Protein AF-A0A0S8E8L8-F1 (afdb_monomer)

Secondary structure (DSSP, 8-state):
-HHHHHHHHHHHHHHTT-HHHHHHHHHHHHHHHHHHHHHHH--HHHHHHHHHHHHHHHHHHHHHTS----

Radius of gyration: 13.65 Å; Cα contacts (8 Å, |Δi|>4): 47; chains: 1; bounding box: 35×20×35 Å

Sequence (70 aa):
MDQQKYQVELIKRARCGDKASLEELATLARERLRTYVYRMTQEDSLTQDIVQETLFEMCKALGKLKSNER

Solvent-accessible surface area (backbone atoms only — not comparable to full-atom values): 3836 Å² total; per-residue (Å²): 121,65,68,63,55,50,51,52,50,32,51,54,43,20,22,73,64,36,60,68,36,41,52,51,52,44,54,64,47,46,60,57,42,40,58,54,43,29,72,74,63,77,36,70,68,65,23,52,53,53,41,52,53,53,48,50,52,50,52,51,50,37,58,66,57,36,75,82,79,121

Foldseek 3Di:
DVVVVVLVVLLVCLLQVNVVSLVVVLVVQLVVQLVVQCVVPVDNVVSVVVSVVVSVVVSVVSPVSNDPPD

Mean predicted aligned error: 4.81 Å

pLDDT: mean 88.93, std 13.15, range [36.53, 98.5]

Structure (mmCIF, N/CA/C/O backbone):
data_AF-A0A0S8E8L8-F1
#
_entry.id   AF-A0A0S8E8L8-F1
#
loop_
_atom_site.group_PDB
_atom_site.id
_atom_site.type_symbol
_atom_site.label_atom_id
_atom_site.label_alt_id
_atom_site.label_comp_id
_atom_site.label_asym_id
_atom_site.label_entity_id
_atom_site.label_seq_id
_atom_site.pdbx_PDB_ins_code
_atom_site.Cartn_x
_atom_site.Cartn_y
_atom_site.Cartn_z
_atom_site.occupancy
_atom_site.B_iso_or_equiv
_atom_site.auth_seq_id
_atom_site.auth_comp_id
_atom_site.auth_asym_id
_atom_si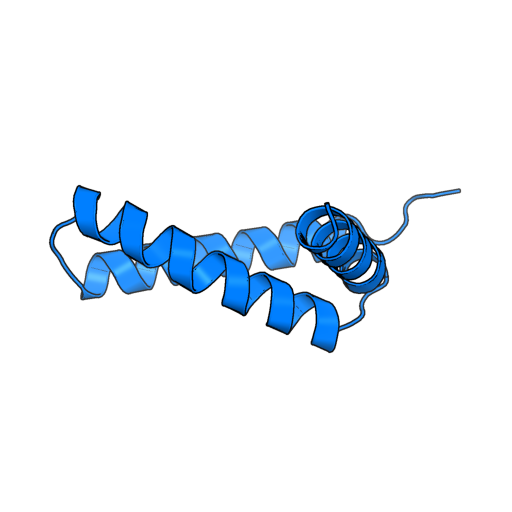te.auth_atom_id
_atom_site.pdbx_PDB_model_num
ATOM 1 N N . MET A 1 1 ? -10.208 -0.548 -21.497 1.00 54.69 1 MET A N 1
ATOM 2 C CA . MET A 1 1 ? -9.023 -1.085 -22.206 1.00 54.69 1 MET A CA 1
ATOM 3 C C . MET A 1 1 ? -7.750 -0.317 -21.838 1.00 54.69 1 MET A C 1
ATOM 5 O O . MET A 1 1 ? -6.739 -0.965 -21.601 1.00 54.69 1 MET A O 1
ATOM 9 N N . ASP A 1 2 ? -7.788 1.014 -21.693 1.00 77.81 2 ASP A N 1
ATOM 10 C CA . ASP A 1 2 ? -6.575 1.810 -21.405 1.00 77.81 2 ASP A CA 1
ATOM 11 C C . ASP A 1 2 ? -6.072 1.734 -19.959 1.00 77.81 2 ASP A C 1
ATOM 13 O O . ASP A 1 2 ? -4.869 1.682 -19.730 1.00 77.81 2 ASP A O 1
ATOM 17 N N . GLN A 1 3 ? -6.966 1.620 -18.975 1.00 79.56 3 GLN A N 1
ATOM 18 C CA . GLN A 1 3 ? -6.571 1.624 -17.560 1.00 79.56 3 GLN A CA 1
ATOM 19 C C . GLN A 1 3 ? -5.781 0.377 -17.133 1.00 79.56 3 GLN A C 1
ATOM 21 O O . GLN A 1 3 ? -4.873 0.469 -16.313 1.00 79.56 3 GLN A O 1
ATOM 26 N N . GLN A 1 4 ? -6.070 -0.786 -17.726 1.00 83.19 4 GLN A N 1
ATOM 27 C CA . GLN A 1 4 ? -5.274 -1.997 -17.500 1.00 83.19 4 GLN A CA 1
ATOM 28 C C . G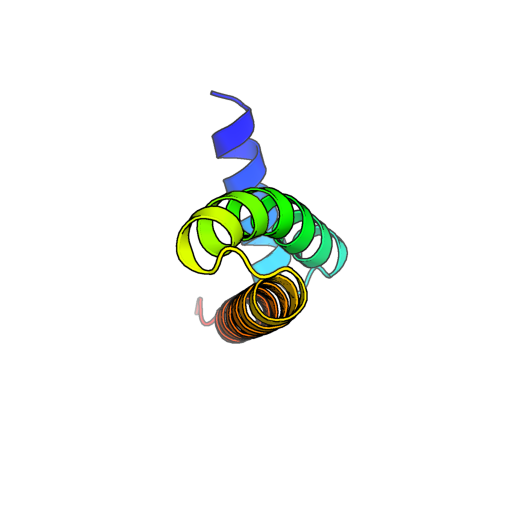LN A 1 4 ? -3.883 -1.876 -18.127 1.00 83.19 4 GLN A C 1
ATOM 30 O O . GLN A 1 4 ? -2.898 -2.238 -17.491 1.00 83.19 4 GLN A O 1
ATOM 35 N N . LYS A 1 5 ? -3.781 -1.329 -19.346 1.00 87.94 5 LYS A N 1
ATOM 36 C CA . LYS A 1 5 ? -2.484 -1.074 -19.990 1.00 87.94 5 LYS A CA 1
ATOM 37 C C . LYS A 1 5 ? -1.650 -0.079 -19.184 1.00 87.94 5 LYS A C 1
ATOM 39 O O . LYS A 1 5 ? -0.464 -0.311 -18.983 1.00 87.94 5 LYS A O 1
ATOM 44 N N . TYR A 1 6 ? -2.291 0.967 -18.669 1.00 90.38 6 TYR A N 1
ATOM 45 C CA . TYR A 1 6 ? -1.669 1.956 -17.799 1.00 90.38 6 TYR A CA 1
ATOM 46 C C . TYR A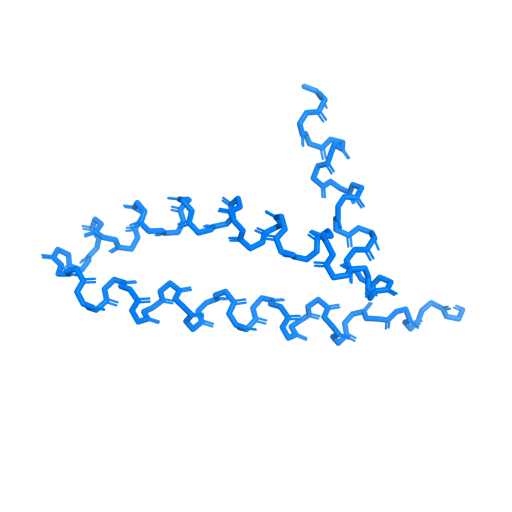 1 6 ? -1.103 1.333 -16.517 1.00 90.38 6 TYR A C 1
ATOM 48 O O . TYR A 1 6 ? 0.070 1.511 -16.200 1.00 90.38 6 TYR A O 1
ATOM 56 N N . GLN A 1 7 ? -1.902 0.517 -15.823 1.00 88.50 7 GLN A N 1
ATOM 57 C CA . GLN A 1 7 ? -1.459 -0.188 -14.617 1.00 88.50 7 GLN A CA 1
ATOM 58 C C . GLN A 1 7 ? -0.304 -1.154 -14.896 1.00 88.50 7 GLN A C 1
ATOM 60 O O . GLN A 1 7 ? 0.633 -1.231 -14.106 1.00 88.50 7 GLN A O 1
ATOM 65 N N . VAL A 1 8 ? -0.342 -1.870 -16.023 1.00 90.69 8 VAL A N 1
ATOM 66 C CA . VAL A 1 8 ? 0.756 -2.759 -16.429 1.00 90.69 8 VAL A CA 1
ATOM 67 C C . VAL A 1 8 ? 2.048 -1.972 -16.652 1.00 90.69 8 VAL A C 1
ATOM 69 O O . VAL A 1 8 ? 3.110 -2.427 -16.229 1.00 90.69 8 VAL A O 1
ATOM 72 N N . GLU A 1 9 ? 1.974 -0.796 -17.272 1.00 92.06 9 GLU A N 1
ATOM 73 C CA . GLU A 1 9 ? 3.150 0.047 -17.500 1.00 92.06 9 GLU A CA 1
ATOM 74 C C . GLU A 1 9 ? 3.725 0.603 -16.191 1.00 92.06 9 GLU A C 1
ATOM 76 O O . GLU A 1 9 ? 4.934 0.527 -15.967 1.00 92.06 9 GLU A O 1
ATOM 81 N N . LEU A 1 10 ? 2.864 1.057 -15.275 1.00 92.25 10 LEU A N 1
ATOM 82 C CA . LEU A 1 10 ? 3.284 1.467 -13.933 1.00 92.25 10 LEU A CA 1
ATOM 83 C C . LEU A 1 10 ? 3.985 0.330 -13.185 1.00 92.25 10 LEU A C 1
ATOM 85 O O . LEU A 1 10 ? 5.034 0.545 -12.582 1.00 92.25 10 LEU A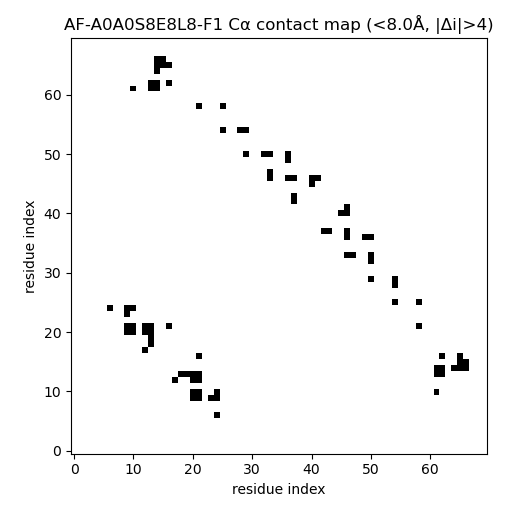 O 1
ATOM 89 N N . ILE A 1 11 ? 3.457 -0.896 -13.261 1.00 90.38 11 ILE A N 1
ATOM 90 C CA . ILE A 1 11 ? 4.075 -2.070 -12.627 1.00 90.38 11 ILE A CA 1
ATOM 91 C C . ILE A 1 11 ? 5.460 -2.341 -13.218 1.00 90.38 11 ILE A C 1
ATOM 93 O O . ILE A 1 11 ? 6.403 -2.584 -12.464 1.00 90.38 11 ILE A O 1
ATOM 97 N N . LYS A 1 12 ? 5.614 -2.284 -14.547 1.00 90.56 12 LYS A N 1
ATOM 98 C CA . LYS A 1 12 ? 6.919 -2.474 -15.200 1.00 90.56 12 LYS A CA 1
ATOM 99 C C . LYS A 1 12 ? 7.935 -1.440 -14.726 1.00 90.56 12 LYS A C 1
ATOM 101 O O . LYS A 1 12 ? 9.022 -1.808 -14.287 1.00 90.56 12 LYS A O 1
ATOM 106 N N . ARG A 1 13 ? 7.568 -0.158 -14.752 1.00 90.56 13 ARG A N 1
ATOM 107 C CA . ARG A 1 13 ? 8.441 0.940 -14.317 1.00 90.56 13 ARG A CA 1
ATOM 108 C C . ARG A 1 13 ? 8.793 0.842 -12.832 1.00 90.56 13 ARG A C 1
ATOM 110 O O . ARG A 1 13 ? 9.966 0.953 -12.473 1.00 90.56 13 ARG A O 1
ATOM 117 N N . ALA A 1 14 ? 7.814 0.556 -11.976 1.00 90.06 14 ALA A N 1
ATOM 118 C CA . ALA A 1 14 ? 8.023 0.391 -10.539 1.00 90.06 14 ALA A CA 1
ATOM 119 C C . ALA A 1 14 ? 8.980 -0.772 -10.224 1.00 90.06 14 ALA A C 1
ATOM 121 O O . ALA A 1 14 ? 9.863 -0.629 -9.376 1.00 90.06 14 ALA A O 1
ATOM 122 N N . ARG A 1 15 ? 8.882 -1.895 -10.953 1.00 86.94 15 ARG A N 1
ATOM 123 C CA . ARG A 1 15 ? 9.837 -3.014 -10.844 1.00 86.94 15 ARG A CA 1
ATOM 124 C C . ARG A 1 15 ? 11.261 -2.611 -11.231 1.00 86.94 15 ARG A C 1
ATOM 126 O O . ARG A 1 15 ? 12.208 -3.102 -10.627 1.00 86.94 15 ARG A O 1
ATOM 133 N N . CYS A 1 16 ? 11.432 -1.677 -12.162 1.00 87.19 16 CYS A N 1
ATOM 134 C CA . CYS A 1 16 ? 12.742 -1.117 -12.510 1.00 87.19 16 CYS A CA 1
ATOM 135 C C . CYS A 1 16 ? 13.281 -0.111 -11.472 1.00 87.19 16 CYS A C 1
ATOM 137 O O . CYS A 1 16 ? 14.378 0.418 -11.639 1.00 87.19 16 CYS A O 1
ATOM 139 N N . GLY A 1 17 ? 12.550 0.146 -10.382 1.00 85.69 17 GLY A N 1
ATOM 140 C CA . GLY A 1 17 ? 12.942 1.089 -9.335 1.00 85.69 17 GLY A CA 1
ATOM 141 C C . GLY A 1 17 ? 12.455 2.522 -9.555 1.00 85.69 17 GLY A C 1
ATOM 142 O O . GLY A 1 17 ? 12.913 3.416 -8.841 1.00 85.69 17 GLY A O 1
ATOM 143 N N . ASP A 1 18 ? 11.535 2.752 -10.497 1.00 91.12 18 ASP A N 1
ATOM 144 C CA . ASP A 1 18 ? 10.890 4.053 -10.663 1.00 91.12 18 ASP A CA 1
ATOM 145 C C . ASP A 1 18 ? 9.978 4.362 -9.467 1.00 91.12 18 ASP A C 1
ATOM 147 O O . ASP A 1 18 ? 8.897 3.787 -9.308 1.00 91.12 18 ASP A O 1
ATOM 151 N N . LYS A 1 19 ? 10.431 5.292 -8.622 1.00 89.69 19 LYS A N 1
ATOM 152 C CA . LYS A 1 19 ? 9.726 5.704 -7.405 1.00 89.69 19 LYS A CA 1
ATOM 153 C C . LYS A 1 19 ? 8.390 6.382 -7.698 1.00 89.69 19 LYS A C 1
ATOM 155 O O . LYS A 1 19 ? 7.456 6.159 -6.940 1.00 89.69 19 LYS A O 1
ATOM 160 N N . ALA A 1 20 ? 8.286 7.151 -8.785 1.00 93.38 20 ALA A N 1
ATOM 161 C CA . ALA A 1 20 ? 7.043 7.840 -9.130 1.00 93.38 20 ALA A CA 1
ATOM 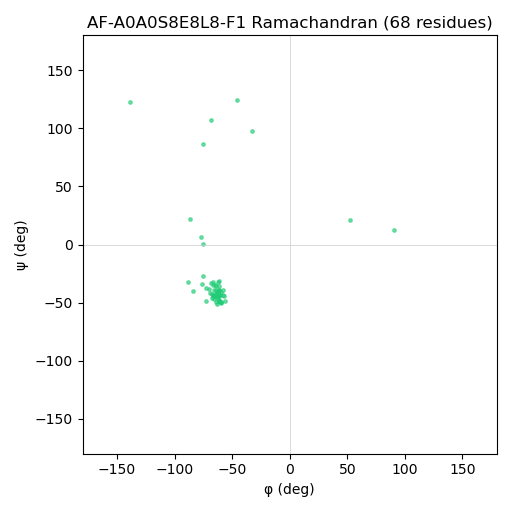162 C C . ALA A 1 20 ? 5.954 6.825 -9.501 1.00 93.38 20 ALA A C 1
ATOM 164 O O . ALA A 1 20 ? 4.835 6.889 -9.002 1.00 93.38 20 ALA A O 1
ATOM 165 N N . SER A 1 21 ? 6.324 5.815 -10.293 1.00 93.19 21 SER A N 1
ATOM 166 C CA . SER A 1 21 ? 5.413 4.717 -10.630 1.00 93.19 21 SER A CA 1
ATOM 167 C C . SER A 1 21 ? 5.015 3.898 -9.396 1.00 93.19 21 SER A C 1
ATOM 169 O O . SER A 1 21 ? 3.876 3.447 -9.290 1.00 93.19 21 SER A O 1
ATOM 171 N N . LEU A 1 22 ? 5.934 3.709 -8.442 1.00 91.50 22 LEU A N 1
ATOM 172 C CA . LEU A 1 22 ? 5.645 3.015 -7.185 1.00 91.50 22 LEU A CA 1
ATOM 173 C C . LEU A 1 22 ? 4.664 3.799 -6.296 1.00 91.50 22 LEU A C 1
ATOM 175 O O . LEU A 1 22 ? 3.734 3.214 -5.745 1.00 91.50 22 LEU A O 1
ATOM 179 N N . GLU A 1 23 ? 4.861 5.109 -6.169 1.00 92.75 23 GLU A N 1
ATOM 180 C CA . GLU A 1 23 ? 3.991 6.009 -5.403 1.00 92.75 23 GLU A CA 1
ATOM 181 C C . GLU A 1 23 ? 2.581 6.081 -6.000 1.00 92.75 23 GLU A C 1
ATOM 183 O O . GLU A 1 23 ? 1.577 6.031 -5.282 1.00 92.75 23 GLU A O 1
ATOM 188 N N . GL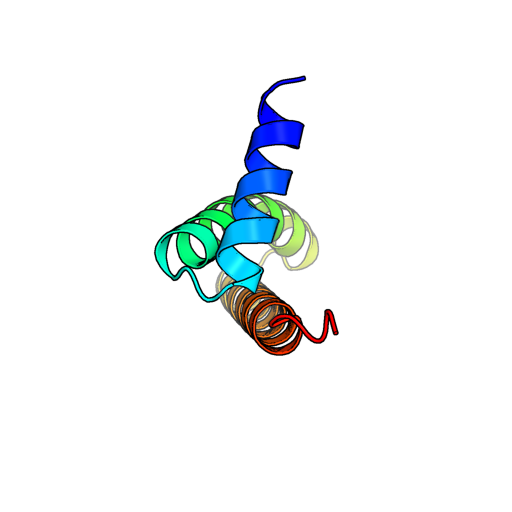U A 1 24 ? 2.492 6.100 -7.326 1.00 94.00 24 GLU A N 1
ATOM 189 C CA . GLU A 1 24 ? 1.213 6.068 -8.019 1.00 94.00 24 GLU A CA 1
ATOM 190 C C . GLU A 1 24 ? 0.474 4.737 -7.808 1.00 94.00 24 GLU A C 1
ATOM 192 O O . GLU A 1 24 ? -0.714 4.729 -7.475 1.00 94.00 24 GLU A O 1
ATOM 197 N N . LEU A 1 25 ? 1.176 3.602 -7.906 1.00 93.06 25 LEU A N 1
ATOM 198 C CA . LEU A 1 25 ? 0.599 2.294 -7.580 1.00 93.06 25 LEU A CA 1
ATOM 199 C C . LEU A 1 25 ? 0.121 2.226 -6.127 1.00 93.06 25 LEU A C 1
ATOM 201 O O . LEU A 1 25 ? -0.955 1.684 -5.866 1.00 93.06 25 LEU A O 1
ATOM 205 N N . ALA A 1 26 ? 0.887 2.788 -5.188 1.00 93.69 26 ALA A N 1
ATOM 206 C CA . ALA A 1 26 ? 0.499 2.850 -3.784 1.00 93.69 26 ALA A CA 1
ATOM 207 C C . ALA A 1 26 ? -0.778 3.677 -3.585 1.00 93.69 26 ALA A C 1
ATOM 209 O O . ALA A 1 26 ? -1.667 3.251 -2.851 1.00 93.69 26 ALA A O 1
ATOM 210 N N . THR A 1 27 ? -0.912 4.805 -4.283 1.00 94.62 27 THR A N 1
ATOM 211 C CA . THR A 1 27 ? -2.105 5.664 -4.228 1.00 94.62 27 THR A CA 1
ATOM 212 C C . THR A 1 27 ? -3.343 4.939 -4.756 1.00 94.62 27 THR A C 1
ATOM 214 O O . THR A 1 27 ? -4.357 4.855 -4.060 1.00 94.62 27 THR A O 1
ATOM 217 N N . LEU A 1 28 ? -3.239 4.318 -5.936 1.00 92.81 28 LEU A N 1
ATOM 218 C CA . LEU A 1 28 ? -4.333 3.549 -6.541 1.00 92.81 28 LEU A CA 1
ATOM 219 C C . LEU A 1 28 ? -4.759 2.355 -5.672 1.00 92.81 28 LEU A C 1
ATOM 221 O O . LEU A 1 28 ? -5.947 2.039 -5.561 1.00 92.81 28 LEU A O 1
ATOM 225 N N . ALA A 1 29 ? -3.795 1.670 -5.054 1.00 94.25 29 ALA A N 1
ATOM 226 C CA . ALA A 1 29 ? -4.072 0.565 -4.146 1.00 94.25 29 ALA A CA 1
ATOM 227 C C . ALA A 1 29 ? -4.697 1.049 -2.827 1.00 94.25 29 ALA A C 1
ATOM 229 O O . ALA A 1 29 ? -5.619 0.400 -2.329 1.00 94.25 29 ALA A O 1
ATOM 230 N N . ARG A 1 30 ? -4.261 2.198 -2.289 1.00 96.00 30 ARG A N 1
ATOM 231 C CA . ARG A 1 30 ? -4.742 2.762 -1.018 1.00 96.00 30 ARG A CA 1
ATOM 232 C C . ARG A 1 30 ? -6.251 2.965 -1.009 1.00 96.00 30 ARG A C 1
ATOM 234 O O . ARG A 1 30 ? -6.907 2.545 -0.060 1.00 96.00 30 ARG A O 1
ATOM 241 N N . GLU A 1 31 ? -6.805 3.582 -2.050 1.00 93.69 31 GLU A N 1
ATOM 242 C CA . GLU A 1 31 ? -8.244 3.877 -2.128 1.00 93.69 31 GLU A CA 1
ATOM 243 C C . GLU A 1 31 ? -9.090 2.598 -2.123 1.00 93.69 31 GLU A C 1
ATOM 245 O O . GLU A 1 31 ? -10.076 2.473 -1.383 1.00 93.69 31 GLU A O 1
ATOM 250 N N . ARG A 1 32 ? -8.662 1.606 -2.913 1.00 93.31 32 ARG A N 1
ATOM 251 C CA . ARG A 1 32 ? -9.336 0.306 -3.011 1.00 93.31 32 ARG A CA 1
ATOM 252 C C . ARG A 1 32 ? -9.230 -0.481 -1.707 1.00 93.31 32 ARG A C 1
ATOM 254 O O . ARG A 1 32 ? -10.239 -1.006 -1.236 1.00 93.31 32 ARG A O 1
ATOM 261 N N . LEU A 1 33 ? -8.034 -0.536 -1.119 1.00 96.94 33 LEU A N 1
ATOM 262 C CA . LEU A 1 33 ? -7.775 -1.257 0.127 1.00 96.94 33 LEU A CA 1
ATOM 263 C C . LEU A 1 33 ? -8.522 -0.627 1.298 1.00 96.94 33 LEU A C 1
ATOM 265 O O . LEU A 1 33 ? -9.211 -1.347 2.011 1.00 96.94 33 LEU A O 1
ATOM 269 N N . ARG A 1 34 ? -8.476 0.701 1.460 1.00 97.50 34 ARG A N 1
ATOM 270 C CA . ARG A 1 34 ? -9.169 1.384 2.562 1.00 97.50 34 ARG A CA 1
ATOM 271 C C . ARG A 1 34 ? -10.663 1.093 2.552 1.00 97.50 34 ARG A C 1
ATOM 273 O O . ARG A 1 34 ? -11.220 0.773 3.592 1.00 97.50 34 ARG A O 1
ATOM 280 N N . THR A 1 35 ? -11.300 1.149 1.383 1.00 97.38 35 THR A N 1
ATOM 281 C CA . THR A 1 35 ? -12.739 0.868 1.256 1.00 97.38 35 THR A CA 1
ATOM 282 C C . THR A 1 35 ? -13.078 -0.555 1.692 1.00 97.38 35 THR A C 1
ATOM 284 O O . THR A 1 35 ? -14.069 -0.774 2.383 1.00 97.38 35 THR A O 1
ATOM 287 N N . TYR A 1 36 ? -12.268 -1.529 1.283 1.00 97.69 36 TYR A N 1
ATOM 288 C CA . TYR A 1 36 ? -12.504 -2.932 1.601 1.00 97.69 36 TYR A CA 1
ATOM 289 C C . TYR A 1 36 ? -12.212 -3.246 3.072 1.00 97.69 36 TYR A C 1
ATOM 291 O O . TYR A 1 36 ? -13.052 -3.826 3.7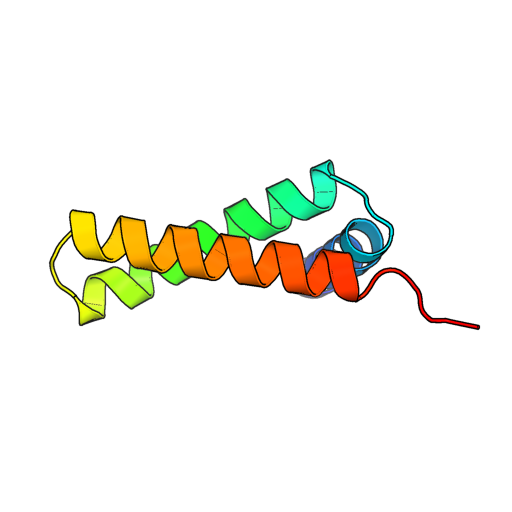54 1.00 97.69 36 TYR A O 1
ATOM 299 N N . VAL A 1 37 ? -11.059 -2.806 3.573 1.00 98.12 37 VAL A N 1
ATOM 300 C CA . VAL A 1 37 ? -10.624 -3.042 4.952 1.00 98.12 37 VAL A CA 1
ATOM 301 C C . VAL A 1 37 ? -11.571 -2.360 5.934 1.00 98.12 37 VAL A C 1
ATOM 303 O O . VAL A 1 37 ? -12.021 -3.016 6.866 1.00 98.12 37 VAL A O 1
ATOM 306 N N . TYR A 1 38 ? -11.975 -1.112 5.675 1.00 98.38 38 TYR A N 1
ATOM 307 C CA . TYR A 1 38 ? -12.927 -0.404 6.533 1.00 98.38 38 TYR A CA 1
ATOM 308 C C . TYR A 1 38 ? -14.257 -1.145 6.668 1.00 98.38 38 TYR A C 1
ATOM 310 O O . TYR A 1 38 ? -14.825 -1.225 7.752 1.00 98.38 38 TYR A O 1
ATOM 318 N N . ARG A 1 39 ? -14.752 -1.745 5.576 1.00 97.94 39 ARG A N 1
ATOM 319 C CA . ARG A 1 39 ? -15.988 -2.539 5.624 1.00 97.94 39 ARG A CA 1
ATOM 320 C C . ARG A 1 39 ? -15.868 -3.741 6.558 1.00 97.94 39 ARG A C 1
ATOM 322 O O . ARG A 1 39 ? -16.875 -4.126 7.144 1.00 97.94 39 ARG A O 1
ATOM 329 N N . MET A 1 40 ? -14.673 -4.315 6.689 1.00 97.75 40 MET A N 1
ATOM 330 C CA . MET A 1 40 ? -14.413 -5.473 7.544 1.00 97.75 40 MET A CA 1
ATOM 331 C C . MET A 1 40 ? -14.148 -5.090 9.001 1.00 97.75 40 MET A C 1
ATOM 333 O O . MET A 1 40 ? -14.595 -5.794 9.899 1.00 97.75 40 MET A O 1
ATOM 337 N N . THR A 1 41 ? -13.410 -4.008 9.235 1.00 98.06 41 THR A N 1
ATOM 338 C CA . THR A 1 41 ? -12.965 -3.602 10.576 1.00 98.06 41 THR A CA 1
ATOM 339 C C . THR A 1 41 ? -13.970 -2.699 11.281 1.00 98.06 41 THR A C 1
ATOM 341 O O . THR A 1 41 ? -14.063 -2.754 12.502 1.00 98.06 41 THR A O 1
ATOM 344 N N . GLN A 1 42 ? -14.704 -1.866 10.529 1.00 97.88 42 GLN A N 1
ATOM 345 C CA . GLN A 1 42 ? -15.577 -0.796 11.037 1.00 97.88 42 GLN A CA 1
ATOM 346 C C . GLN A 1 42 ? -14.871 0.165 12.014 1.00 97.88 42 GLN A C 1
ATOM 348 O O . GLN A 1 42 ? -15.516 0.858 12.797 1.00 97.88 42 GLN A O 1
ATOM 353 N N . GLU A 1 43 ? -13.540 0.226 11.959 1.00 98.25 43 GLU A N 1
ATOM 354 C CA . GLU A 1 43 ? -12.701 1.009 12.864 1.00 98.25 43 GLU A CA 1
ATOM 355 C C . GLU A 1 43 ? -11.598 1.672 12.031 1.00 98.25 43 GLU A C 1
ATOM 357 O O . GLU A 1 43 ? -10.894 1.005 11.267 1.00 98.25 43 GLU A O 1
ATOM 362 N N . ASP A 1 44 ? -11.513 3.003 12.085 1.00 97.81 44 ASP A N 1
ATOM 363 C CA . ASP A 1 44 ? -10.675 3.773 11.164 1.00 97.81 44 ASP A CA 1
ATOM 364 C C . ASP A 1 44 ? -9.184 3.619 11.484 1.00 97.81 44 ASP A C 1
ATOM 366 O O . ASP A 1 44 ? -8.401 3.461 10.550 1.00 97.81 44 ASP A O 1
ATOM 370 N N . SER A 1 45 ? -8.787 3.555 12.761 1.00 98.25 45 SER A N 1
ATOM 371 C CA . SER A 1 45 ? -7.375 3.388 13.142 1.00 98.25 45 SER A CA 1
ATOM 372 C C . SER A 1 45 ? -6.824 2.045 12.653 1.00 98.25 45 SER A C 1
ATOM 374 O O . SER A 1 45 ? -5.835 1.999 11.926 1.00 98.25 45 SER A O 1
ATOM 376 N N . LEU A 1 46 ? -7.527 0.952 12.943 1.00 98.06 46 LEU A N 1
ATOM 377 C CA . LEU A 1 46 ? -7.198 -0.400 12.503 1.00 98.06 46 LEU A CA 1
ATOM 378 C C . LEU A 1 46 ? -7.214 -0.508 10.975 1.00 98.06 46 LEU A C 1
ATOM 380 O O . LEU A 1 46 ? -6.392 -1.207 10.384 1.00 98.06 46 LEU A O 1
ATOM 384 N N . THR A 1 47 ? -8.128 0.206 10.312 1.00 98.50 47 THR A N 1
ATOM 385 C CA . THR A 1 47 ? -8.134 0.291 8.848 1.00 98.50 47 THR A CA 1
ATOM 386 C C . THR A 1 47 ? -6.857 0.929 8.324 1.00 98.50 47 THR A C 1
ATOM 388 O O . THR A 1 47 ? -6.267 0.411 7.375 1.00 98.50 47 THR A O 1
ATOM 391 N N . GLN A 1 48 ? -6.445 2.057 8.904 1.00 97.88 48 GLN A N 1
ATOM 392 C CA . GLN A 1 48 ? -5.244 2.767 8.481 1.00 97.88 48 GLN A CA 1
ATOM 393 C C . GLN A 1 48 ? -3.997 1.898 8.660 1.00 97.88 48 GLN A C 1
ATOM 395 O O . GLN A 1 48 ? -3.220 1.786 7.710 1.00 97.88 48 GLN A O 1
ATOM 400 N N . ASP A 1 49 ? -3.868 1.217 9.800 1.00 98.44 49 ASP A N 1
ATOM 401 C CA . ASP A 1 49 ? -2.734 0.337 10.097 1.00 98.44 49 ASP A CA 1
ATOM 402 C C . ASP A 1 49 ? -2.632 -0.821 9.093 1.00 98.44 49 ASP A C 1
ATOM 404 O O . ASP A 1 49 ? -1.582 -1.040 8.483 1.00 98.44 49 ASP A O 1
ATOM 408 N N . ILE A 1 50 ? -3.744 -1.520 8.836 1.00 98.38 50 ILE A N 1
ATOM 409 C CA . ILE A 1 50 ? -3.778 -2.635 7.877 1.00 98.38 50 ILE A CA 1
ATOM 410 C C . ILE A 1 50 ? -3.460 -2.149 6.458 1.00 98.38 50 ILE A C 1
ATOM 412 O O . ILE A 1 50 ? -2.706 -2.801 5.730 1.00 98.38 50 ILE A O 1
ATOM 416 N N . VAL A 1 51 ? -4.029 -1.015 6.036 1.00 98.12 51 VAL A N 1
ATOM 417 C CA . VAL A 1 51 ? -3.780 -0.453 4.700 1.00 98.12 51 VAL A CA 1
ATOM 418 C C . VAL A 1 51 ? -2.315 -0.059 4.550 1.00 98.12 51 VAL A C 1
ATOM 420 O O . VAL A 1 51 ? -1.713 -0.370 3.523 1.00 98.12 51 VAL A O 1
ATOM 423 N N . GLN A 1 52 ? -1.733 0.595 5.555 1.00 97.06 52 GLN A N 1
ATOM 424 C CA . GLN A 1 52 ? -0.332 0.998 5.533 1.00 97.06 52 GLN A CA 1
ATOM 425 C C . GLN A 1 52 ? 0.598 -0.214 5.426 1.00 97.06 52 GLN A C 1
ATOM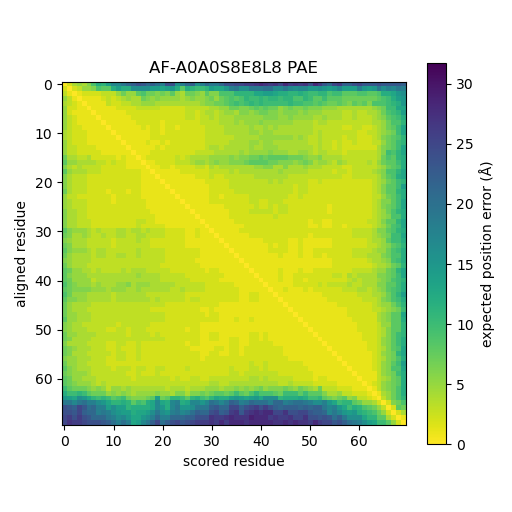 427 O O . GLN A 1 52 ? 1.459 -0.228 4.546 1.00 97.06 52 GLN A O 1
ATOM 432 N N . GLU A 1 53 ? 0.397 -1.239 6.256 1.00 98.19 53 GLU A N 1
ATOM 433 C CA . GLU A 1 53 ? 1.220 -2.454 6.232 1.00 98.19 53 GLU A CA 1
ATOM 434 C C . GLU A 1 53 ? 1.082 -3.203 4.899 1.00 98.19 53 GLU A C 1
ATOM 436 O O . GLU A 1 53 ? 2.068 -3.618 4.289 1.00 98.19 53 GLU A O 1
ATOM 441 N N . THR A 1 54 ? -0.142 -3.295 4.371 1.00 97.62 54 THR A N 1
ATOM 442 C CA . THR A 1 54 ? -0.397 -3.933 3.071 1.00 97.62 54 THR A CA 1
ATOM 443 C C . THR A 1 54 ? 0.333 -3.209 1.936 1.00 97.62 54 THR A C 1
ATOM 445 O O . THR A 1 54 ? 0.945 -3.846 1.075 1.00 97.62 54 THR A O 1
ATOM 448 N N . LEU A 1 55 ? 0.293 -1.872 1.924 1.00 95.94 55 LEU A N 1
ATOM 449 C CA . LEU A 1 55 ? 1.015 -1.066 0.938 1.00 95.94 55 LEU A CA 1
ATOM 450 C C . LEU A 1 55 ? 2.533 -1.197 1.098 1.00 95.94 55 LEU A C 1
ATOM 452 O O . LEU A 1 55 ? 3.247 -1.273 0.097 1.00 95.94 55 LEU A O 1
ATOM 456 N N . PHE A 1 56 ? 3.029 -1.256 2.335 1.00 95.00 56 PHE A N 1
ATOM 457 C CA . PHE A 1 56 ? 4.447 -1.447 2.617 1.00 95.00 56 PHE A CA 1
ATOM 458 C C . PHE A 1 56 ? 4.957 -2.786 2.066 1.00 95.00 56 PHE A C 1
ATOM 460 O O . PHE A 1 56 ? 5.941 -2.814 1.317 1.00 95.00 56 PHE A O 1
ATOM 467 N N . GLU A 1 57 ? 4.250 -3.884 2.337 1.00 95.38 57 GLU A N 1
ATOM 468 C CA . GLU A 1 57 ? 4.619 -5.200 1.811 1.00 95.38 57 GLU A CA 1
ATOM 469 C C . GLU A 1 57 ? 4.476 -5.280 0.284 1.00 95.38 57 GLU A C 1
ATOM 471 O O . GLU A 1 57 ? 5.332 -5.876 -0.378 1.00 95.38 57 GLU A O 1
ATOM 476 N N . MET A 1 58 ? 3.484 -4.607 -0.312 1.00 92.75 58 MET A N 1
ATOM 477 C CA . MET A 1 58 ? 3.378 -4.474 -1.772 1.00 92.75 58 MET A CA 1
ATOM 478 C C . MET A 1 58 ? 4.618 -3.788 -2.366 1.00 92.75 58 MET A C 1
ATOM 480 O O . MET A 1 58 ? 5.221 -4.301 -3.312 1.00 92.75 58 MET A O 1
ATOM 484 N N . CYS A 1 59 ? 5.036 -2.652 -1.802 1.00 89.81 59 CYS A N 1
ATOM 485 C CA . CYS A 1 59 ? 6.213 -1.916 -2.263 1.00 89.81 59 CYS A CA 1
ATOM 486 C C . CYS A 1 59 ? 7.499 -2.737 -2.123 1.00 89.81 59 CYS A C 1
ATOM 488 O O . CYS A 1 59 ? 8.333 -2.768 -3.032 1.00 89.81 59 CYS A O 1
ATOM 490 N N . LYS A 1 60 ? 7.647 -3.458 -1.010 1.00 89.56 60 LYS A N 1
ATOM 491 C CA . LYS A 1 60 ? 8.770 -4.368 -0.762 1.00 89.56 60 LYS A CA 1
ATOM 492 C C . LYS A 1 60 ? 8.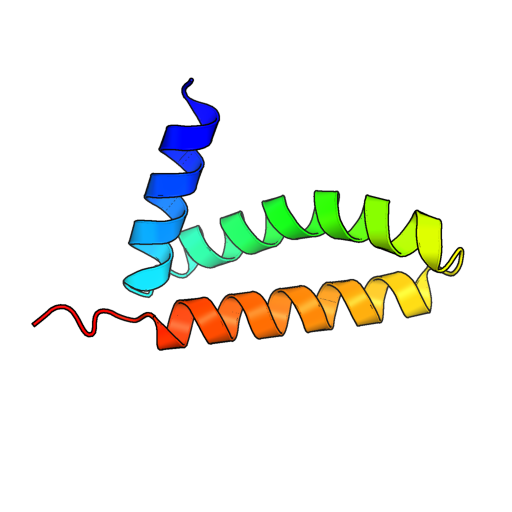787 -5.536 -1.748 1.00 89.56 60 LYS A C 1
ATOM 494 O O . LYS A 1 60 ? 9.856 -5.879 -2.251 1.00 89.56 60 LYS A O 1
ATOM 499 N N . ALA A 1 61 ? 7.634 -6.125 -2.066 1.00 89.56 61 ALA A N 1
ATOM 500 C CA . ALA A 1 61 ? 7.523 -7.176 -3.073 1.00 89.56 61 ALA A CA 1
ATOM 501 C C . ALA A 1 61 ? 7.916 -6.662 -4.469 1.00 89.56 61 ALA A C 1
ATOM 503 O O . ALA A 1 61 ? 8.739 -7.287 -5.135 1.00 89.56 61 ALA A O 1
ATOM 504 N N . LEU A 1 62 ? 7.421 -5.490 -4.881 1.00 86.19 62 LEU A N 1
ATOM 505 C CA . LEU A 1 62 ? 7.793 -4.859 -6.155 1.00 86.19 62 LEU A CA 1
ATOM 506 C C . LEU A 1 62 ? 9.289 -4.520 -6.224 1.00 86.19 62 LEU A C 1
ATOM 508 O O . LEU A 1 62 ? 9.926 -4.764 -7.247 1.00 86.19 62 LEU A O 1
ATOM 512 N N . GLY A 1 63 ? 9.870 -4.035 -5.125 1.00 81.06 63 GLY A N 1
ATOM 513 C CA . GLY A 1 63 ? 11.305 -3.771 -5.023 1.00 81.06 63 GLY A CA 1
ATOM 514 C C . GLY A 1 63 ? 12.173 -5.034 -5.070 1.00 81.06 63 GLY A C 1
ATOM 515 O O . GLY A 1 63 ? 13.280 -4.989 -5.600 1.00 81.06 63 GLY A O 1
ATOM 516 N N . LYS A 1 64 ? 11.679 -6.170 -4.558 1.00 80.25 64 LYS A N 1
ATOM 517 C CA . LYS A 1 64 ? 12.335 -7.487 -4.677 1.00 80.25 64 LYS A CA 1
ATOM 518 C C . LYS A 1 64 ? 12.192 -8.099 -6.070 1.00 80.25 64 LYS A C 1
ATOM 520 O O . LYS A 1 64 ? 13.050 -8.867 -6.481 1.00 80.25 64 LYS A O 1
ATOM 525 N N . LEU A 1 65 ? 11.133 -7.743 -6.797 1.00 69.69 65 LEU A N 1
ATOM 526 C CA . LEU A 1 65 ? 10.908 -8.121 -8.195 1.00 69.69 65 LEU A CA 1
ATOM 527 C C . LEU A 1 65 ? 11.752 -7.301 -9.188 1.00 69.69 65 LEU A C 1
ATOM 529 O O . LEU A 1 65 ? 11.554 -7.459 -10.403 1.00 69.69 65 LEU A O 1
ATOM 533 N N . LYS A 1 66 ? 12.674 -6.455 -8.685 1.00 61.34 66 LYS A N 1
ATOM 534 C CA . LYS A 1 66 ? 13.753 -5.836 -9.464 1.00 61.34 66 LYS A CA 1
ATOM 535 C C . LYS A 1 66 ? 14.402 -6.900 -10.326 1.00 61.34 66 LYS A C 1
ATOM 537 O O . LYS A 1 66 ? 14.806 -7.941 -9.819 1.00 61.34 66 LYS A O 1
ATOM 542 N N . SER A 1 67 ? 14.419 -6.627 -11.622 1.00 55.75 67 SER A N 1
ATOM 543 C CA . SER A 1 67 ? 14.768 -7.522 -12.716 1.00 55.75 67 SER A CA 1
ATOM 544 C C . SER A 1 67 ? 15.834 -8.553 -12.335 1.00 55.75 67 SER A C 1
ATOM 546 O O . SER A 1 67 ? 17.028 -8.290 -12.400 1.00 55.75 67 SER A O 1
ATOM 548 N N . ASN A 1 68 ? 15.367 -9.754 -11.989 1.00 49.91 68 ASN A N 1
ATOM 549 C CA . ASN A 1 68 ? 16.124 -10.995 -12.130 1.00 49.91 68 ASN A CA 1
ATOM 550 C C . ASN A 1 68 ? 15.930 -11.565 -13.552 1.00 49.91 68 ASN A C 1
ATOM 552 O O . ASN A 1 68 ? 16.077 -12.761 -13.778 1.00 49.91 68 ASN A O 1
ATOM 556 N N . GLU A 1 69 ? 15.554 -10.704 -14.505 1.00 46.88 69 GLU A N 1
ATOM 557 C CA . GLU A 1 69 ? 15.580 -10.994 -15.936 1.00 46.88 69 GLU A CA 1
ATOM 558 C C . GLU A 1 69 ? 17.048 -10.936 -16.381 1.00 46.88 69 GLU A C 1
ATOM 560 O O . GLU A 1 69 ? 17.576 -9.880 -16.728 1.00 46.88 69 GLU A O 1
ATOM 565 N N . ARG A 1 70 ? 17.723 -12.081 -16.240 1.00 36.53 70 ARG A N 1
ATOM 566 C CA . ARG A 1 70 ? 18.834 -12.486 -17.104 1.00 36.53 70 ARG A CA 1
ATOM 567 C C . ARG A 1 70 ? 18.268 -13.178 -18.333 1.00 36.53 70 ARG A C 1
ATOM 569 O O . ARG A 1 70 ? 17.287 -13.934 -18.156 1.00 36.53 70 ARG A O 1
#